Protein 4L0W (pdb70)

Organism: Plasmodium yoelii yoelii (NCBI:txid73239)

InterPro domains:
  IPR000866 Alkyl hydroperoxide reductase subunit C/ Thiol specific antioxidant [PF00578] (5-138)
  IPR013766 Thioredoxin domain [PS51352] (3-162)
  IPR019479 Peroxiredoxin, C-terminal [PF10417] (159-194)
  IPR024706 Peroxiredoxin, AhpC-type [PIRSF000239] (4-191)
  IPR036249 Thioredoxin-like superfamily [SSF52833] (4-193)
  IPR050217 Thiol-specific antioxidant peroxiredoxin [PTHR10681] (5-193)

Nearest PDB structures (foldseek):
  4l0w-assembly1_A  TM=1.006E+00  e=2.577E-38  Plasmodium yoelii yoelii
  2h01-assembly1_A  TM=1.001E+00  e=8.870E-36  Plasmodium yoelii
  2h66-assembly1_I  TM=9.340E-01  e=2.696E-30  Plasmodium vivax
  2h66-assembly1_H  TM=9.688E-01  e=3.123E-29  Plasmodium vivax
  2i81-assembly1_A  TM=9.176E-01  e=1.380E-29  Plasmodium vivax Sal-1

Solvent-accessible surface area: 9817 Å² total; per-residue (Å²): 168,146,139,42,121,4,33,94,19,153,7,74,0,0,61,17,116,42,73,78,23,102,6,18,10,66,71,29,69,56,125,80,12,2,0,0,0,2,8,29,71,9,88,59,214,98,92,26,49,9,2,30,27,0,31,172,20,18,102,33,0,128,138,68,57,5,45,3,0,0,0,0,10,22,28,34,128,42,0,29,45,6,6,143,28,55,107,108,138,44,2,5,14,76,6,123,9,9,0,0,6,4,118,74,52,59,9,0,113,52,14,135,5,30,109,107,118,44,31,2,88,84,1,3,0,2,1,17,62,112,6,43,21,73,25,69,18,59,120,129,108,1,70,4,215,6,13,90,68,0,22,139,72,0,62,35,17,46,105,113,86,150,148,46,148,135,96,95,102,148,157,161,231

Radius of gyration: 16.73 Å; Cα contacts (8 Å, |Δi|>4): 330; chains: 1; bounding box: 31×62×32 Å

Sequence (173 aa):
YFQGQAPSFKAEAVFGDNTFGEVSLSDFIGKKYVLLYFYPLDFTFVCPSEIIALDKALDSFKERNVELLGCSVDSKFTHLAWKKTPLSQGGIGNIKHTLISDISKSIARSYDVLFNESVALRAFVLIDKQGVVQHLLVNNLALGRSVDEILRLIDALQHHEKYGDVCPANWQK

Secondary structure (DSSP, 8-state):
--SSBPPP-EEEEE-TTS-EEEEEGGGGTTT-EEEEEE-S-SS-SS--HHHHHHHHTHHHHHHTTEEEEEEESS-HHHHHHHHTS-GGGT---S-SSEEEE-TTSHHHHHTT-EETTTEEPPEEEEE-TTSBEEEEEEGGGSSGGGHHHHHHHHHHHHHHHHH-----TT---

B-factor: mean 35.51, std 13.44, range [17.07, 114.59]

Foldseek 3Di:
DQPAAQDWDWFWKQALVSDIDIDILCVLAQQAKEWEKEDFDAQDPPAPLQLQLCLVCVVLCVVLRYAYEYEKQDHNVSLSVLCVQDVVRRGNHSRHGMYTHNVVCVNLVSVVQQDPVHMGFTWIWIAGSNRHTDDIAHDVCRGSVVPVVVSVVSVVVVVCVVPNDDDDPPDDD

CATH classification: 3.40.30.10

Structure (mmCIF, N/CA/C/O backbone):
data_4L0W
#
_entry.id   4L0W
#
_cell.length_a   105.076
_cell.length_b   105.076
_cell.length_c   41.833
_cell.angle_alpha   90.000
_cell.angle_beta   90.000
_cell.angle_gamma   90.000
#
_symmetry.space_group_name_H-M   'P 4 2 2'
#
loop_
_entity.id
_entity.type
_entity.pdbx_description
1 polymer 'Thioredoxin peroxidase 1'
2 non-polymer 'ACETATE ION'
3 non-polymer 'SULFATE ION'
4 water water
#
loop_
_atom_site.group_PDB
_atom_site.id
_atom_site.type_symbol
_atom_site.label_atom_id
_atom_site.label_alt_id
_atom_site.label_comp_id
_atom_site.label_asym_id
_atom_site.label_entity_id
_atom_site.label_seq_id
_atom_site.pdbx_PDB_ins_code
_atom_site.Cartn_x
_atom_site.Cartn_y
_atom_site.Cartn_z
_atom_site.occupancy
_atom_site.B_iso_or_equiv
_atom_site.auth_seq_id
_atom_site.auth_comp_id
_atom_site.auth_asym_id
_atom_site.auth_atom_id
_atom_site.pdbx_PDB_model_num
ATOM 1 N N . TYR A 1 17 ? 27.805 53.884 13.501 1.00 72.51 4 TYR A N 1
ATOM 2 C CA . TYR A 1 17 ? 26.924 53.225 14.474 1.00 71.23 4 TYR A CA 1
ATOM 3 C C . TYR A 1 17 ? 25.454 53.687 14.273 1.00 72.72 4 TYR A C 1
ATOM 4 O O . TYR A 1 17 ? 24.631 52.892 13.818 1.00 70.72 4 TYR A O 1
ATOM 13 N N . PHE A 1 18 ? 25.147 54.967 14.598 1.00 69.15 5 PHE A N 1
ATOM 14 C CA . PHE A 1 18 ? 23.839 55.618 14.372 1.00 67.85 5 PHE A CA 1
ATOM 15 C C . PHE A 1 18 ? 23.996 56.698 13.287 1.00 69.16 5 PHE A C 1
ATOM 16 O O . PHE A 1 18 ? 23.058 57.450 13.031 1.00 67.68 5 PHE A O 1
ATOM 24 N N . GLN A 1 19 ? 25.186 56.791 12.678 1.00 65.62 6 GLN A N 1
ATOM 25 C CA . GLN A 1 19 ? 25.497 57.769 11.650 1.00 66.08 6 GLN A CA 1
ATOM 26 C C . GLN A 1 19 ? 25.768 56.937 10.398 1.00 67.68 6 GLN A C 1
ATOM 27 O O . GLN A 1 19 ? 26.804 56.274 10.299 1.00 68.03 6 GLN A O 1
ATOM 33 N N . GLY A 1 20 ? 24.787 56.895 9.509 1.00 61.36 7 GLY A N 1
ATOM 34 C CA . GLY A 1 20 ? 24.873 56.081 8.309 1.00 59.29 7 GLY A CA 1
ATOM 35 C C . GLY A 1 20 ? 24.582 54.612 8.585 1.00 53.86 7 GLY A C 1
ATOM 36 O O . GLY A 1 20 ? 23.819 54.281 9.491 1.00 50.76 7 GLY A O 1
ATOM 37 N N . GLN A 1 21 ? 25.208 53.727 7.803 1.00 47.02 8 GLN A N 1
ATOM 38 C CA . GLN A 1 21 ? 24.941 52.294 7.833 1.00 44.89 8 GLN A CA 1
ATOM 39 C C . GLN A 1 21 ? 25.174 51.558 9.141 1.00 44.00 8 GLN A C 1
ATOM 40 O O . GLN A 1 21 ? 26.203 51.729 9.797 1.00 44.35 8 GLN A O 1
ATOM 46 N N . ALA A 1 22 ? 24.211 50.686 9.488 1.00 35.47 9 ALA A N 1
ATOM 47 C CA . ALA A 1 22 ? 24.334 49.788 10.634 1.00 32.66 9 ALA A CA 1
ATOM 48 C C . ALA A 1 22 ? 25.524 48.846 10.372 1.00 32.28 9 ALA A C 1
ATOM 49 O O . ALA A 1 22 ? 25.776 48.487 9.213 1.00 28.83 9 ALA A O 1
ATOM 51 N N . PRO A 1 23 ? 26.250 48.402 11.417 1.00 28.64 10 PRO A N 1
ATOM 52 C CA . PRO A 1 23 ? 27.382 47.484 11.177 1.00 28.17 10 PRO A CA 1
ATOM 53 C C . PRO A 1 23 ? 27.011 46.313 10.267 1.00 31.48 10 PRO A C 1
ATOM 54 O O . PRO A 1 23 ? 26.000 45.644 10.474 1.00 29.69 10 PRO A O 1
ATOM 58 N N . SER A 1 24 ? 27.795 46.115 9.222 1.00 30.60 11 SER A N 1
ATOM 59 C CA . SER A 1 24 ? 27.525 45.080 8.236 1.00 31.27 11 SER A CA 1
ATOM 60 C C . SER A 1 24 ? 27.933 43.690 8.785 1.00 36.74 11 SER A C 1
ATOM 61 O O . SER A 1 24 ? 28.692 43.598 9.746 1.00 38.11 11 SER A O 1
ATOM 64 N N . PHE A 1 25 ? 27.340 42.632 8.244 1.00 32.84 12 PHE A N 1
ATOM 65 C CA . PHE A 1 25 ? 27.683 41.258 8.614 1.00 32.09 12 PHE A CA 1
ATOM 66 C C . PHE A 1 25 ? 27.342 40.297 7.493 1.00 36.35 12 PHE A C 1
ATOM 67 O O . PHE A 1 25 ? 26.499 40.603 6.645 1.00 35.28 12 PHE A O 1
ATOM 75 N N . LYS A 1 26 ? 28.057 39.176 7.474 1.00 34.12 13 LYS A N 1
ATOM 76 C CA . LYS A 1 26 ? 27.876 38.037 6.578 1.00 34.93 13 LYS A CA 1
ATOM 77 C C . LYS A 1 26 ? 27.911 36.815 7.500 1.00 3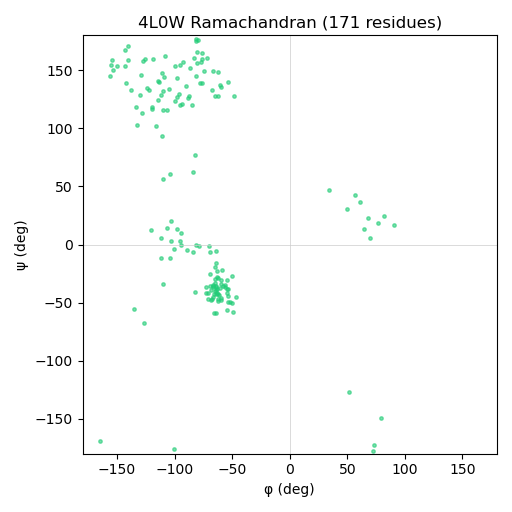9.62 13 LYS A C 1
ATOM 78 O O . LYS A 1 26 ? 28.970 36.472 8.007 1.00 40.40 13 LYS A O 1
ATOM 84 N N . ALA A 1 27 ? 26.750 36.233 7.799 1.00 36.44 14 ALA A N 1
ATOM 85 C CA . ALA A 1 27 ? 26.652 35.139 8.755 1.00 36.22 14 ALA A CA 1
ATOM 86 C C . ALA A 1 27 ? 25.972 33.888 8.228 1.00 36.39 14 ALA A C 1
ATOM 87 O O . ALA A 1 27 ? 25.132 33.932 7.334 1.00 33.88 14 ALA A O 1
ATOM 89 N N . GLU A 1 28 ? 26.258 32.797 8.914 1.00 32.87 15 GLU A N 1
ATOM 90 C CA . GLU A 1 28 ? 25.637 31.511 8.695 1.00 32.93 15 GLU A CA 1
ATOM 91 C C . GLU A 1 28 ? 24.219 31.589 9.288 1.00 34.36 15 GLU A C 1
ATOM 92 O O . GLU A 1 28 ? 23.978 32.361 10.227 1.00 33.18 15 GLU A O 1
ATOM 98 N N . ALA A 1 29 ? 23.279 30.852 8.715 1.00 29.97 16 ALA A N 1
ATOM 99 C CA . ALA A 1 29 ? 21.903 30.958 9.171 1.00 31.22 16 ALA A CA 1
ATOM 100 C C . ALA A 1 29 ? 21.053 29.719 8.953 1.00 35.23 16 ALA A C 1
ATOM 101 O O . ALA A 1 29 ? 21.258 28.998 7.984 1.00 35.75 16 ALA A O 1
ATOM 103 N N . VAL A 1 30 ? 20.069 29.513 9.847 1.00 30.46 17 VAL A N 1
ATOM 104 C CA . VAL A 1 30 ? 19.048 28.475 9.734 1.00 29.74 17 VAL A CA 1
ATOM 105 C C . VAL A 1 30 ? 17.750 29.199 9.355 1.00 32.79 17 VAL A C 1
ATOM 106 O O . VAL A 1 30 ? 17.228 29.995 10.148 1.00 29.36 17 VAL A O 1
ATOM 110 N N . PHE A 1 31 ? 17.231 28.904 8.150 1.00 31.10 18 PHE A N 1
ATOM 111 C CA . PHE A 1 31 ? 16.022 29.532 7.624 1.00 31.25 18 PHE A CA 1
ATOM 112 C C . PHE A 1 31 ? 14.792 28.865 8.193 1.00 36.69 18 PHE A C 1
ATOM 113 O O . PHE A 1 31 ? 14.924 27.865 8.901 1.00 36.37 18 PHE A O 1
ATOM 121 N N . GLY A 1 32 ? 13.609 29.405 7.866 1.00 34.55 19 GLY A N 1
ATOM 122 C CA . GLY A 1 32 ? 12.326 28.836 8.274 1.00 34.79 19 GLY A CA 1
ATOM 123 C C . GLY A 1 32 ? 12.187 27.393 7.829 1.00 42.82 19 GLY A C 1
ATOM 124 O O . GLY A 1 32 ? 11.658 26.560 8.560 1.00 44.10 19 GLY A O 1
ATOM 125 N N . ASP A 1 33 ? 12.725 27.097 6.634 1.00 42.52 20 ASP A N 1
ATOM 126 C CA . ASP A 1 33 ? 12.826 25.775 5.989 1.00 43.26 20 ASP A CA 1
ATOM 127 C C . ASP A 1 33 ? 13.613 24.721 6.793 1.00 43.28 20 ASP A C 1
ATOM 128 O O . ASP A 1 33 ? 13.535 23.556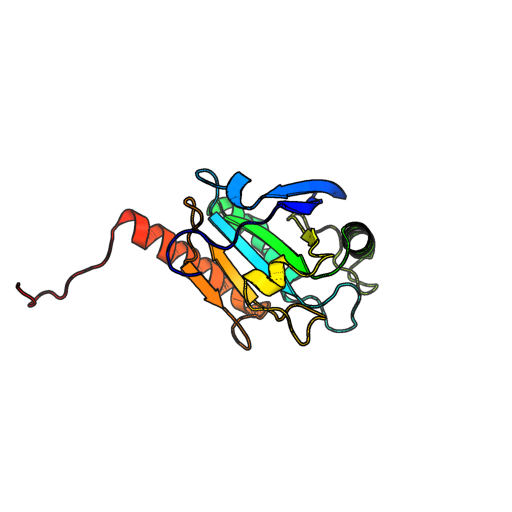 6.429 1.00 43.47 20 ASP A O 1
ATOM 133 N N . ASN A 1 34 ? 14.495 25.132 7.735 1.00 37.33 21 ASN A N 1
ATOM 134 C CA . ASN A 1 34 ? 15.444 24.272 8.467 1.00 36.30 21 ASN A CA 1
ATOM 135 C C . ASN A 1 34 ? 16.606 23.935 7.526 1.00 40.64 21 ASN A C 1
ATOM 136 O O . ASN A 1 34 ? 17.374 23.007 7.791 1.00 40.54 21 ASN A O 1
ATOM 141 N N . THR A 1 35 ? 16.773 24.732 6.4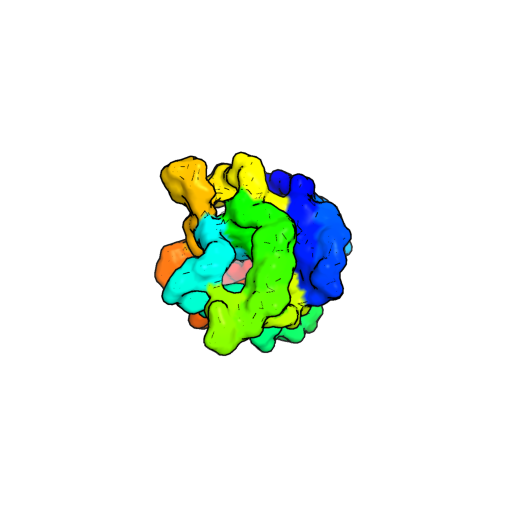48 1.00 37.50 22 THR A N 1
ATOM 142 C CA . THR A 1 35 ? 17.882 24.585 5.501 1.00 37.18 22 THR A CA 1
ATOM 143 C C . THR A 1 35 ? 18.889 25.638 5.923 1.00 37.20 22 THR A C 1
ATOM 144 O O . THR A 1 35 ? 18.519 26.645 6.532 1.00 33.13 22 THR A O 1
ATOM 148 N N . PHE A 1 36 ? 20.152 25.404 5.623 1.00 35.16 23 PHE A N 1
ATOM 149 C CA . PHE A 1 36 ? 21.198 26.351 5.980 1.00 33.17 23 PHE A CA 1
ATOM 150 C C . PHE A 1 36 ? 21.501 27.277 4.841 1.00 37.70 23 PHE A C 1
ATOM 151 O O . PHE A 1 36 ? 21.321 26.925 3.675 1.00 39.02 23 PHE A O 1
ATOM 159 N N . GLY A 1 37 ? 22.007 28.448 5.186 1.00 33.39 24 GLY A N 1
ATOM 160 C CA . GLY A 1 37 ? 22.490 29.411 4.208 1.00 32.48 24 GLY A CA 1
ATOM 161 C C . GLY A 1 37 ? 23.340 30.496 4.832 1.00 35.51 24 GLY A C 1
ATOM 162 O O . GLY A 1 37 ? 23.750 30.404 5.990 1.00 34.57 24 GLY A O 1
ATOM 163 N N . GLU A 1 38 ? 23.618 31.507 4.043 1.00 33.43 25 GLU A N 1
ATOM 164 C CA . GLU A 1 38 ? 24.362 32.679 4.423 1.00 34.35 25 GLU A CA 1
ATOM 165 C C . GLU A 1 38 ? 23.400 33.875 4.349 1.00 38.59 25 GLU A C 1
ATOM 166 O O . GLU A 1 38 ? 22.567 33.937 3.443 1.00 39.46 25 GLU A O 1
ATOM 172 N N . VAL A 1 39 ? 23.508 34.802 5.304 1.00 34.11 26 VAL A N 1
ATOM 173 C CA . VAL A 1 39 ? 22.728 36.031 5.320 1.00 33.69 26 VAL A CA 1
ATOM 174 C C . VAL A 1 39 ? 23.670 37.221 5.524 1.00 35.14 26 VAL A C 1
ATOM 175 O O . VAL A 1 39 ? 24.465 37.240 6.467 1.00 33.94 26 VAL A O 1
ATOM 179 N N . SER A 1 40 ? 23.540 38.226 4.646 1.00 30.83 27 SER A N 1
ATOM 180 C CA . SER A 1 40 ? 24.235 39.498 4.759 1.00 29.27 27 SER A CA 1
ATOM 181 C C . SER A 1 40 ? 23.176 40.554 5.012 1.00 31.43 27 SER A C 1
ATOM 182 O O . SER A 1 40 ? 22.119 40.521 4.395 1.00 29.75 27 SER A O 1
ATOM 185 N N . LEU A 1 41 ? 23.459 41.508 5.891 1.00 29.18 28 LEU A N 1
ATOM 186 C CA . LEU A 1 41 ? 22.511 42.570 6.202 1.00 29.49 28 LEU A CA 1
ATOM 187 C C . LEU A 1 41 ? 22.136 43.414 4.955 1.00 32.66 28 LEU A C 1
ATOM 188 O O . LEU A 1 41 ? 20.978 43.816 4.802 1.00 32.33 28 LEU A O 1
ATOM 193 N N . SER A 1 42 ? 23.111 43.589 4.048 1.00 27.81 29 SER A N 1
ATOM 194 C CA . SER A 1 42 ? 23.009 44.264 2.755 1.00 27.76 29 SER A CA 1
ATOM 195 C C . SER A 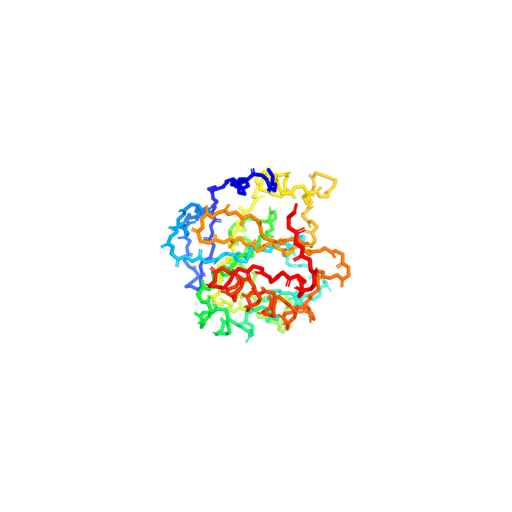1 42 ? 22.065 43.556 1.761 1.00 33.28 29 SER A C 1
ATOM 196 O O . SER A 1 42 ? 21.638 44.187 0.788 1.00 33.78 29 SER A O 1
ATOM 199 N N . ASP A 1 43 ? 21.749 42.265 1.974 1.00 32.13 30 ASP A N 1
ATOM 200 C CA . ASP A 1 43 ? 20.803 41.528 1.121 1.00 33.26 30 ASP A CA 1
ATOM 201 C C . ASP A 1 43 ? 19.428 42.192 1.136 1.00 34.14 30 ASP A C 1
ATOM 202 O O . ASP A 1 43 ? 18.702 42.115 0.154 1.00 32.96 30 ASP A O 1
ATOM 207 N N . PHE A 1 44 ? 19.082 42.832 2.264 1.00 30.29 31 PHE A N 1
ATOM 208 C CA . PHE A 1 44 ? 17.796 43.484 2.487 1.00 29.00 31 PHE A CA 1
ATOM 209 C C . PHE A 1 44 ? 17.730 44.939 2.060 1.00 31.67 31 PHE A C 1
ATOM 210 O O . PHE A 1 44 ? 16.648 45.511 2.065 1.00 30.61 31 PHE A O 1
ATOM 218 N N . ILE A 1 45 ? 18.839 45.528 1.620 1.00 29.72 32 ILE A N 1
ATOM 219 C CA . ILE A 1 45 ? 18.803 46.919 1.177 1.00 30.32 32 ILE A CA 1
ATOM 220 C C . ILE A 1 45 ? 17.866 47.093 -0.043 1.00 34.78 32 ILE A C 1
ATOM 221 O O . ILE A 1 45 ? 17.962 46.364 -1.027 1.00 35.46 32 ILE A O 1
ATOM 226 N N . GLY A 1 46 ? 16.951 48.043 0.073 1.00 33.30 33 GLY A N 1
ATOM 227 C CA . GLY A 1 46 ? 15.962 48.357 -0.951 1.00 34.01 33 GLY A CA 1
ATOM 228 C C . GLY A 1 46 ? 14.925 47.282 -1.162 1.00 37.09 33 GLY A C 1
ATOM 229 O O . GLY A 1 46 ? 14.280 47.235 -2.214 1.00 36.25 33 GLY A O 1
ATOM 230 N N . LYS A 1 47 ? 14.744 46.445 -0.135 1.00 32.42 34 LYS A N 1
ATOM 231 C CA . LYS A 1 47 ? 13.835 45.307 -0.174 1.00 32.05 34 LYS A CA 1
ATOM 232 C C . LYS A 1 47 ? 13.020 45.226 1.068 1.00 31.95 34 LYS A C 1
ATOM 233 O O . LYS A 1 47 ? 11.797 45.188 0.977 1.00 31.11 34 LYS A O 1
ATOM 239 N N . LYS A 1 48 ? 13.687 45.180 2.230 1.00 26.83 35 LYS A N 1
ATOM 240 C CA . LYS A 1 48 ? 13.019 45.028 3.508 1.00 24.88 35 LYS A CA 1
ATOM 241 C C . LYS A 1 48 ? 13.631 45.870 4.592 1.00 27.76 35 LYS A C 1
ATOM 242 O O . LYS A 1 48 ? 14.811 46.227 4.553 1.00 25.81 35 LYS A O 1
ATOM 248 N N . TYR A 1 49 ? 12.814 46.113 5.623 1.00 24.15 36 TYR A N 1
ATOM 249 C CA . TYR A 1 49 ? 13.240 46.740 6.862 1.00 22.25 36 TYR A CA 1
ATOM 250 C C . TYR A 1 49 ? 13.723 45.528 7.656 1.00 25.16 36 TYR A C 1
ATOM 251 O O . TYR A 1 49 ? 13.218 44.426 7.448 1.00 22.15 36 TYR A O 1
ATOM 260 N N . VAL A 1 50 ? 14.666 45.700 8.560 1.00 23.31 37 VAL A N 1
ATOM 261 C CA . VAL A 1 50 ? 15.156 44.551 9.299 1.00 22.77 37 VAL A CA 1
ATOM 262 C C . VAL A 1 50 ? 14.972 44.791 10.774 1.00 25.04 37 VAL A C 1
ATOM 263 O O . VAL A 1 50 ? 15.265 45.877 11.258 1.00 21.59 37 VAL A O 1
ATOM 267 N N . LEU A 1 51 ? 14.431 43.786 11.472 1.00 24.66 38 LEU A N 1
ATOM 268 C CA . LEU A 1 51 ? 14.326 43.777 12.920 1.00 24.69 38 LEU A CA 1
ATOM 269 C C . LEU A 1 51 ? 15.303 42.699 13.354 1.00 27.63 38 LEU A C 1
ATOM 270 O O . LEU A 1 51 ? 14.993 41.499 13.329 1.00 27.57 38 LEU A O 1
ATOM 275 N N . LEU A 1 52 ? 16.522 43.141 13.642 1.00 23.11 39 LEU A N 1
ATOM 276 C CA . LEU A 1 52 ? 17.587 42.302 14.123 1.00 22.54 39 LEU A CA 1
ATOM 277 C C . LEU A 1 52 ? 17.466 42.259 15.651 1.00 26.78 39 LEU A C 1
ATOM 278 O O . LEU A 1 52 ? 17.449 43.311 16.312 1.00 25.01 39 LEU A O 1
ATOM 283 N N . TYR A 1 53 ? 17.398 41.056 16.217 1.00 24.56 40 TYR A N 1
ATOM 284 C CA . TYR A 1 53 ? 17.345 40.917 17.663 1.00 24.17 40 TYR A CA 1
ATOM 285 C C . TYR A 1 53 ? 18.375 39.946 18.148 1.00 28.71 40 TYR A C 1
ATOM 286 O O . TYR A 1 53 ? 18.697 38.962 17.456 1.00 28.12 40 TYR A O 1
ATOM 295 N N . PHE A 1 54 ? 18.905 40.237 19.350 1.00 26.14 41 PHE A N 1
ATOM 296 C CA . PHE A 1 54 ? 19.890 39.417 20.014 1.00 26.08 41 PHE A CA 1
ATOM 297 C C . PHE A 1 54 ? 19.308 38.757 21.238 1.00 31.12 41 PHE A C 1
ATOM 298 O O . PHE A 1 54 ? 18.456 39.329 21.904 1.00 30.90 41 PHE A O 1
ATOM 306 N N . TYR A 1 55 ? 19.792 37.552 21.540 1.00 28.08 42 TYR A N 1
ATOM 307 C CA . TYR A 1 55 ? 19.489 36.827 22.776 1.00 26.53 42 TYR A CA 1
ATOM 308 C C . TYR A 1 55 ? 20.788 36.080 23.200 1.00 29.69 42 TYR A C 1
ATOM 309 O O . TYR A 1 55 ? 21.659 35.854 22.358 1.00 29.24 42 TYR A O 1
ATOM 318 N N . PRO A 1 56 ? 20.988 35.791 24.495 1.00 26.05 43 PRO A N 1
ATOM 319 C CA . PRO A 1 56 ? 22.253 35.154 24.911 1.00 26.41 43 PRO A CA 1
ATOM 320 C C . PRO A 1 56 ? 22.564 33.754 24.387 1.00 29.95 43 PRO A C 1
ATOM 321 O O . PRO A 1 56 ? 23.635 33.558 23.824 1.00 30.42 43 PRO A O 1
ATOM 325 N N . LEU A 1 57 ? 21.706 32.770 24.658 1.00 25.68 44 LEU A N 1
ATOM 326 C CA . LEU A 1 57 ? 22.015 31.392 24.313 1.00 23.83 44 LEU A CA 1
ATOM 327 C C . LEU A 1 57 ? 20.817 30.533 24.001 1.00 27.11 44 LEU A C 1
ATOM 328 O O . LEU A 1 57 ? 19.735 30.738 24.530 1.00 27.00 44 LEU A O 1
ATOM 333 N N . ASP A 1 58 ? 21.054 29.500 23.191 1.00 25.96 45 ASP A N 1
ATOM 334 C CA . ASP A 1 58 ? 20.088 28.454 22.887 1.00 25.91 45 ASP A CA 1
ATOM 335 C C . ASP A 1 58 ? 20.169 27.454 24.008 1.00 30.22 45 ASP A C 1
ATOM 336 O O . ASP A 1 58 ? 21.193 27.370 24.700 1.00 31.87 45 ASP A O 1
ATOM 341 N N . PHE A 1 59 ? 19.120 26.650 24.148 1.00 26.05 46 PHE A N 1
ATOM 342 C CA . PHE A 1 59 ? 19.038 25.528 25.091 1.00 26.31 46 PHE A CA 1
ATOM 343 C C . PHE A 1 59 ? 19.082 25.844 26.596 1.00 28.94 46 PHE A C 1
ATOM 344 O O . PHE A 1 59 ? 19.217 24.918 27.368 1.00 27.85 46 PHE A O 1
ATOM 352 N N . THR A 1 60 ? 18.922 27.107 27.028 1.00 27.30 47 THR A N 1
ATOM 353 C CA . THR A 1 60 ? 18.956 27.423 28.466 1.00 27.53 47 THR A CA 1
ATOM 354 C C . THR A 1 60 ? 17.632 27.098 29.123 1.00 33.56 47 THR A C 1
ATOM 355 O O . THR A 1 60 ? 16.694 26.712 28.440 1.00 32.87 47 THR A O 1
ATOM 359 N N . PHE A 1 61 ? 17.557 27.265 30.459 1.00 33.88 48 PHE A N 1
ATOM 360 C CA . PHE A 1 61 ? 16.334 27.028 31.238 1.00 34.85 48 PHE A CA 1
ATOM 361 C C . PHE A 1 61 ? 15.503 28.314 31.470 1.00 38.02 48 PHE A C 1
ATOM 362 O O . PHE A 1 61 ? 14.538 28.281 32.226 1.00 38.45 48 PHE A O 1
ATOM 370 N N . VAL A 1 62 ? 15.857 29.421 30.793 1.00 33.47 49 VAL A N 1
ATOM 371 C CA . VAL A 1 62 ? 15.104 30.675 30.780 1.00 32.93 49 VAL A CA 1
ATOM 372 C C . VAL A 1 62 ? 14.241 30.580 29.530 1.00 36.83 49 VAL A C 1
ATOM 373 O O . VAL A 1 62 ? 14.793 30.418 28.447 1.00 35.82 49 VAL A O 1
ATOM 377 N N . CYS A 1 63 ? 12.930 30.626 29.647 1.00 36.27 50 CYS A N 1
ATOM 378 C CA . CYS A 1 63 ? 12.068 30.495 28.474 1.00 37.92 50 CYS A CA 1
ATOM 379 C C . CYS A 1 63 ? 12.390 31.507 27.315 1.00 39.13 50 CYS A C 1
ATOM 380 O O . CYS A 1 63 ? 12.676 32.663 27.582 1.00 38.25 50 CYS A O 1
ATOM 383 N N . PRO A 1 64 ? 12.338 31.086 26.053 1.00 32.07 51 PRO A N 1
ATOM 384 C CA . PRO A 1 64 ? 12.703 32.014 24.965 1.00 30.32 51 PRO A CA 1
ATOM 385 C C . PRO A 1 64 ? 11.522 32.897 24.557 1.00 33.93 51 PRO A C 1
ATOM 386 O O . PRO A 1 64 ? 11.079 32.888 23.409 1.00 32.38 51 PRO A O 1
ATOM 390 N N . SER A 1 65 ? 11.053 33.702 25.513 1.00 31.46 52 SER A N 1
ATOM 391 C CA . SER A 1 65 ? 9.908 34.594 25.353 1.00 32.15 52 SER A CA 1
ATOM 392 C C . SER A 1 65 ? 10.005 35.548 24.161 1.00 32.74 52 SER A C 1
ATOM 393 O O . SER A 1 65 ? 8.962 35.849 23.596 1.00 31.85 52 SER A O 1
ATOM 396 N N . GLU A 1 66 ? 11.215 35.985 23.750 1.00 28.26 53 GLU A N 1
ATOM 397 C CA . GLU A 1 66 ? 11.333 36.922 22.633 1.00 28.17 53 GLU A CA 1
ATOM 398 C C . GLU A 1 66 ? 11.270 36.237 21.268 1.00 31.41 53 GLU A C 1
ATOM 399 O O . GLU A 1 66 ? 10.587 36.752 20.376 1.00 29.02 53 GLU A O 1
ATOM 405 N N . ILE A 1 67 ? 11.924 35.071 21.103 1.00 27.44 54 ILE A N 1
ATOM 406 C CA . ILE A 1 67 ? 11.871 34.356 19.826 1.00 26.15 54 ILE A CA 1
ATOM 407 C C . ILE A 1 67 ? 10.406 33.965 19.547 1.00 28.99 54 ILE A C 1
ATOM 408 O O . ILE A 1 67 ? 9.906 34.153 18.431 1.00 27.23 54 ILE A O 1
ATOM 413 N N . ILE A 1 68 ? 9.741 33.408 20.566 1.00 26.62 55 ILE A N 1
ATOM 414 C CA . ILE A 1 68 ? 8.378 32.895 20.436 1.00 28.46 55 ILE A CA 1
ATOM 415 C C . ILE A 1 68 ? 7.347 33.998 20.212 1.00 30.08 55 ILE A C 1
ATOM 416 O O . ILE A 1 68 ? 6.567 33.919 19.266 1.00 29.65 55 ILE A O 1
ATOM 421 N N . ALA A 1 69 ? 7.401 35.056 20.999 1.00 27.26 56 ALA A N 1
ATOM 422 C CA . ALA A 1 69 ? 6.497 36.192 20.802 1.00 25.89 56 ALA A CA 1
ATOM 423 C C . ALA A 1 69 ? 6.682 36.794 19.408 1.00 29.76 56 ALA A C 1
ATOM 424 O O . ALA A 1 69 ? 5.694 37.048 18.726 1.00 29.30 56 ALA A O 1
ATOM 426 N N . LEU A 1 70 ? 7.939 37.005 18.971 1.00 27.19 57 LEU A N 1
ATOM 427 C CA . LEU A 1 70 ? 8.183 37.559 17.636 1.00 27.34 57 LEU A CA 1
ATOM 428 C C . LEU A 1 70 ? 7.652 36.632 16.542 1.00 31.37 57 LEU A C 1
ATOM 429 O O . LEU A 1 70 ? 6.924 37.100 15.676 1.00 32.20 57 LEU A O 1
ATOM 434 N N . ASP A 1 71 ? 7.965 35.335 16.604 1.00 28.58 58 ASP A N 1
ATOM 435 C CA . ASP A 1 71 ? 7.453 34.358 15.620 1.00 29.44 58 ASP A CA 1
ATOM 436 C C . ASP A 1 71 ? 5.925 34.276 15.626 1.00 34.27 58 ASP A C 1
ATOM 437 O O . ASP A 1 71 ? 5.321 34.098 14.556 1.00 33.15 58 ASP A O 1
ATOM 442 N N . LYS A 1 72 ? 5.298 34.378 16.821 1.00 31.42 59 LYS A N 1
ATOM 443 C CA . LYS A 1 72 ? 3.822 34.381 16.907 1.00 32.09 59 LYS A CA 1
ATOM 444 C C . LYS A 1 72 ? 3.228 35.600 16.178 1.00 34.12 59 LYS A C 1
ATOM 445 O O . LYS A 1 72 ? 2.116 35.519 15.686 1.00 35.84 59 LYS A O 1
ATOM 451 N N . ALA A 1 73 ? 3.977 36.702 16.094 1.00 28.38 60 ALA A N 1
ATOM 452 C CA . ALA A 1 73 ? 3.559 37.914 15.404 1.00 26.53 60 ALA A CA 1
ATOM 453 C C . ALA A 1 73 ? 4.236 38.074 14.024 1.00 31.28 60 ALA A C 1
ATOM 454 O O . ALA A 1 73 ? 4.227 39.174 13.484 1.00 30.25 60 ALA A O 1
ATOM 456 N N . LEU A 1 74 ? 4.764 36.976 13.431 1.00 29.83 61 LEU A N 1
ATOM 457 C CA . LEU A 1 74 ? 5.478 36.996 12.146 1.00 29.82 61 LEU A CA 1
ATOM 458 C C . LEU A 1 74 ? 4.660 37.656 11.040 1.00 33.22 61 LEU A C 1
ATOM 459 O O . LEU A 1 74 ? 5.182 38.532 10.346 1.00 31.04 61 LEU A O 1
ATOM 464 N N . ASP A 1 75 ? 3.387 37.245 10.881 1.00 30.94 62 ASP A N 1
ATOM 465 C CA . ASP A 1 75 ? 2.517 37.839 9.862 1.00 31.54 62 ASP A CA 1
ATOM 466 C C . ASP A 1 75 ? 2.382 39.367 9.998 1.00 32.20 62 ASP A C 1
ATOM 467 O O . ASP A 1 75 ? 2.304 40.024 8.979 1.00 31.86 62 ASP A O 1
ATOM 472 N N . SER A 1 76 ? 2.383 39.926 11.230 1.00 27.91 63 SER A N 1
ATOM 473 C CA . SER A 1 76 ? 2.352 41.393 11.462 1.00 25.55 63 SER A CA 1
ATOM 474 C C . SER A 1 76 ? 3.641 42.069 10.901 1.00 27.87 63 SER A C 1
ATOM 475 O O . SER A 1 76 ? 3.567 43.189 10.391 1.00 25.63 63 SER A O 1
ATOM 478 N N . PHE A 1 77 ? 4.811 41.389 10.993 1.00 25.69 64 PHE A N 1
ATOM 479 C CA . PHE A 1 77 ? 6.080 41.900 10.429 1.00 24.87 64 PHE A CA 1
ATOM 480 C C . PHE A 1 77 ? 6.089 41.803 8.887 1.00 27.63 64 PHE A C 1
ATOM 481 O O . PHE A 1 77 ? 6.539 42.727 8.206 1.00 26.66 64 PHE A O 1
ATOM 489 N N . LYS A 1 78 ? 5.585 40.696 8.345 1.00 25.11 65 LYS A N 1
ATOM 490 C CA . LYS A 1 78 ? 5.492 40.488 6.895 1.00 26.27 65 LYS A CA 1
ATOM 491 C C . LYS A 1 78 ? 4.576 41.501 6.216 1.00 30.50 65 LYS A C 1
ATOM 492 O O . LYS A 1 78 ? 4.917 42.007 5.141 1.00 30.38 65 LYS A O 1
ATOM 498 N N . GLU A 1 79 ? 3.426 41.813 6.840 1.00 26.80 66 GLU A N 1
ATOM 499 C CA . GLU A 1 79 ? 2.489 42.807 6.300 1.00 26.50 66 GLU A CA 1
ATOM 500 C C . GLU A 1 79 ? 3.134 44.192 6.234 1.00 30.97 66 GLU A C 1
ATOM 501 O O . GLU A 1 79 ? 2.754 44.992 5.381 1.00 31.21 66 GLU A O 1
ATOM 507 N N . ARG A 1 80 ? 4.102 44.472 7.144 1.00 27.25 67 ARG A N 1
ATOM 508 C CA . ARG A 1 80 ? 4.836 45.736 7.223 1.00 25.54 67 ARG A CA 1
ATOM 509 C C . ARG A 1 80 ? 6.198 45.666 6.526 1.00 27.00 67 ARG A C 1
ATOM 510 O O . ARG A 1 80 ? 6.998 46.600 6.635 1.00 25.41 67 ARG A O 1
ATOM 518 N N . ASN A 1 81 ? 6.423 44.609 5.723 1.00 23.98 68 ASN A N 1
ATOM 519 C CA . ASN A 1 81 ? 7.640 44.408 4.946 1.00 23.91 68 ASN A CA 1
ATOM 520 C C . ASN A 1 81 ? 8.925 44.405 5.822 1.00 26.06 68 ASN A C 1
ATOM 521 O O . ASN A 1 81 ? 9.946 44.990 5.452 1.00 23.73 68 ASN A O 1
ATOM 526 N N . VAL A 1 82 ? 8.854 43.726 6.985 1.00 23.72 69 VAL A N 1
ATOM 527 C CA . VAL A 1 82 ? 9.966 43.613 7.941 1.00 23.04 69 VAL A CA 1
ATOM 528 C C . VAL A 1 82 ? 10.491 42.173 7.990 1.00 28.15 69 VAL A C 1
ATOM 529 O O . VAL A 1 82 ? 9.717 41.240 8.214 1.00 28.10 69 VAL A O 1
ATOM 533 N N . GLU A 1 83 ? 11.814 42.016 7.834 1.00 24.64 70 GLU A N 1
ATOM 534 C CA . GLU A 1 83 ? 12.495 40.737 7.918 1.00 24.40 70 GLU A CA 1
ATOM 535 C C . GLU A 1 83 ? 12.975 40.573 9.342 1.00 28.04 70 GLU A C 1
ATOM 536 O O . GLU A 1 83 ? 13.777 41.372 9.808 1.00 26.79 70 GLU A O 1
ATOM 542 N N . LEU A 1 84 ? 12.528 39.515 10.013 1.00 28.18 71 LEU A N 1
ATOM 543 C CA . LEU A 1 84 ? 12.939 39.231 11.387 1.00 28.84 71 LEU A CA 1
ATOM 544 C C . LEU A 1 84 ? 14.204 38.417 11.357 1.00 30.98 71 LEU A C 1
ATOM 545 O O . LEU A 1 84 ? 14.236 37.405 10.666 1.00 30.67 71 LEU A O 1
ATOM 550 N N . LEU A 1 85 ? 15.248 38.858 12.087 1.00 27.99 72 LEU A N 1
ATOM 551 C CA . LEU A 1 85 ? 16.513 38.117 12.210 1.00 25.86 72 LEU A CA 1
ATOM 552 C C . LEU A 1 85 ? 16.870 37.970 13.655 1.00 26.79 72 LEU A C 1
ATOM 553 O O . LEU A 1 85 ? 17.139 38.969 14.295 1.00 24.52 72 LEU A O 1
ATOM 558 N N . GLY A 1 86 ? 16.838 36.736 14.162 1.00 24.74 73 GLY A N 1
ATOM 559 C CA . GLY A 1 86 ? 17.284 36.380 15.513 1.00 24.80 73 GLY A CA 1
ATOM 560 C C . GLY A 1 86 ? 18.764 36.011 15.544 1.00 29.39 73 GLY A C 1
ATOM 561 O O . GLY A 1 86 ? 19.259 35.325 14.652 1.00 28.53 73 GLY A O 1
ATOM 562 N N . CYS A 1 87 ? 19.497 36.499 16.537 1.00 25.84 74 CYS A N 1
ATOM 563 C CA . CYS A 1 87 ? 20.939 36.274 16.602 1.00 24.82 74 CYS A CA 1
ATOM 564 C C . CYS A 1 87 ? 21.431 35.938 18.010 1.00 29.43 74 CYS A C 1
ATOM 565 O O . CYS A 1 87 ? 21.099 36.623 18.9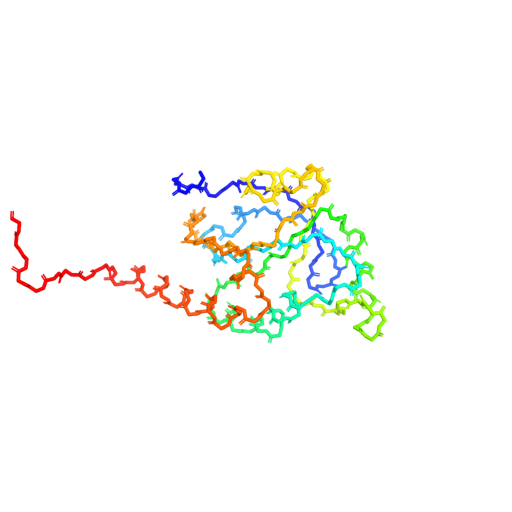72 1.00 27.25 74 CYS A O 1
ATOM 568 N N . SER A 1 88 ? 22.263 34.885 18.098 1.00 27.04 75 SER A N 1
ATOM 569 C CA . SER A 1 88 ? 23.016 34.522 19.290 1.00 26.15 75 SER A CA 1
ATOM 570 C C . SER A 1 88 ? 24.378 34.007 18.847 1.00 30.23 75 SER A C 1
ATOM 571 O O . SER A 1 88 ? 24.583 33.626 17.685 1.00 29.36 75 SER A O 1
ATOM 574 N N . VAL A 1 89 ? 25.268 33.892 19.823 1.00 27.20 76 VAL A N 1
ATOM 575 C CA . VAL A 1 89 ? 26.629 33.389 19.628 1.00 26.48 76 VAL A CA 1
ATOM 576 C C . VAL A 1 89 ? 26.710 31.878 19.321 1.00 30.17 76 VAL A C 1
ATOM 577 O O . VAL A 1 89 ? 27.808 31.359 19.134 1.00 30.13 76 VAL A O 1
ATOM 581 N N . ASP A 1 90 ? 25.572 31.170 19.279 1.00 27.27 77 ASP A N 1
ATOM 582 C CA . ASP A 1 90 ? 25.551 29.728 18.975 1.00 26.60 77 ASP A CA 1
ATOM 583 C C . ASP A 1 90 ? 25.750 29.482 17.481 1.00 30.61 77 ASP A C 1
ATOM 584 O O . ASP A 1 90 ? 25.517 30.364 16.639 1.00 29.81 77 ASP A O 1
ATOM 589 N N . SER A 1 91 ? 26.161 28.266 17.156 1.00 27.54 78 SER A N 1
ATOM 590 C CA . SER A 1 91 ? 26.383 27.839 15.772 1.00 25.73 78 SER A CA 1
ATOM 591 C C . SER A 1 91 ? 25.042 27.573 15.104 1.00 25.47 78 SER A C 1
ATOM 592 O O . SER A 1 91 ? 24.016 27.453 15.782 1.00 23.92 78 SER A O 1
ATOM 595 N N . LYS A 1 92 ? 25.049 27.478 13.774 1.00 22.54 79 LYS A N 1
ATOM 596 C CA . LYS A 1 92 ? 23.845 27.159 12.993 1.00 22.77 79 LYS A CA 1
ATOM 597 C C . LYS A 1 92 ? 23.363 25.738 13.305 1.00 28.73 79 LYS A C 1
ATOM 598 O O . LYS A 1 92 ? 22.170 25.447 13.218 1.00 30.81 79 LYS A O 1
ATOM 604 N N . PHE A 1 93 ? 24.297 24.862 13.655 1.00 24.21 80 PHE A N 1
ATOM 605 C CA . PHE A 1 93 ? 23.998 23.484 14.004 1.00 24.18 80 PHE A CA 1
ATOM 606 C C . PHE A 1 93 ? 23.226 23.406 15.320 1.00 26.54 80 PHE A C 1
ATOM 607 O O . PHE A 1 93 ? 22.290 22.609 15.432 1.00 25.42 80 PHE A O 1
ATOM 615 N N . THR A 1 94 ? 23.593 24.259 16.296 1.00 24.10 81 THR A N 1
ATOM 616 C CA . THR A 1 94 ? 22.899 24.327 17.588 1.00 25.24 81 THR A CA 1
ATOM 617 C C . THR A 1 94 ? 21.484 24.887 17.371 1.00 30.00 81 THR A C 1
ATOM 618 O O . THR A 1 94 ? 20.530 24.305 17.893 1.00 29.37 81 THR A O 1
ATOM 622 N N . HIS A 1 95 ? 21.367 25.999 16.582 1.00 25.48 82 HIS A N 1
ATOM 623 C CA . HIS A 1 95 ? 20.086 26.613 16.185 1.00 24.94 82 HIS A CA 1
ATOM 624 C C . HIS A 1 95 ? 19.145 25.550 15.620 1.00 28.50 82 HIS A C 1
ATOM 625 O O . HIS A 1 95 ? 17.984 25.482 16.017 1.00 27.07 82 HIS A O 1
ATOM 632 N N . LEU A 1 96 ? 19.643 24.744 14.670 1.00 26.97 83 LEU A N 1
ATOM 633 C CA . LEU A 1 96 ? 18.838 23.686 14.047 1.00 27.12 83 LEU A CA 1
ATOM 634 C C . LEU A 1 96 ? 18.363 22.645 15.061 1.00 30.08 83 LEU A C 1
ATOM 635 O O . LEU A 1 96 ? 17.193 22.280 15.047 1.00 30.33 83 LEU A O 1
ATOM 640 N N . ALA A 1 97 ? 19.241 22.211 15.962 1.00 28.51 84 ALA A N 1
ATOM 641 C CA . ALA A 1 97 ? 18.875 21.229 16.990 1.00 28.93 84 ALA A CA 1
ATOM 642 C C . ALA A 1 97 ? 17.830 21.799 17.966 1.00 32.50 84 ALA A C 1
ATOM 643 O O . ALA A 1 97 ? 16.974 21.052 18.443 1.00 33.25 84 ALA A O 1
ATOM 645 N N . TRP A 1 98 ? 17.885 23.111 18.252 1.00 28.03 85 TRP A N 1
ATOM 646 C CA . TRP A 1 98 ? 16.939 23.758 19.165 1.00 29.15 85 TRP A CA 1
ATOM 647 C C . TRP A 1 98 ? 15.565 23.867 18.488 1.00 32.84 85 TRP A C 1
ATOM 648 O O . TRP A 1 98 ? 14.557 23.665 19.149 1.00 33.12 85 TRP A O 1
ATOM 659 N N . LYS A 1 99 ? 15.530 24.113 17.161 1.00 29.43 86 LYS A N 1
ATOM 660 C CA . LYS A 1 99 ? 14.292 24.084 16.378 1.00 29.88 86 LYS A CA 1
ATOM 661 C C . LYS A 1 99 ? 13.706 22.642 16.310 1.00 34.06 86 LYS A C 1
ATOM 662 O O . LYS A 1 99 ? 12.493 22.494 16.274 1.00 34.45 86 LYS A O 1
ATOM 668 N N . LYS A 1 100 ? 14.558 21.602 16.242 1.00 31.02 87 LYS A N 1
ATOM 669 C CA . LYS A 1 100 ? 14.101 20.197 16.224 1.00 31.63 87 LYS A CA 1
ATOM 670 C C . LYS A 1 100 ? 13.712 19.678 17.618 1.00 38.06 87 LYS A C 1
ATOM 671 O O . LYS A 1 100 ? 13.284 18.530 17.741 1.00 39.39 87 LYS A O 1
ATOM 677 N N . THR A 1 101 ? 13.851 20.521 18.665 1.00 35.09 88 THR A N 1
ATOM 678 C CA . THR A 1 101 ? 13.438 20.223 20.034 1.00 34.45 88 THR A CA 1
ATOM 679 C C . THR A 1 101 ? 12.098 20.931 20.200 1.00 35.50 88 THR A C 1
ATOM 680 O O . THR A 1 101 ? 12.037 22.137 19.999 1.00 34.26 88 THR A O 1
ATOM 684 N N . PRO A 1 102 ? 11.021 20.226 20.558 1.00 33.37 89 PRO A N 1
ATOM 685 C CA . PRO A 1 102 ? 9.734 20.902 20.748 1.00 32.82 89 PRO A CA 1
ATOM 686 C C . PRO A 1 102 ? 9.720 21.754 22.015 1.00 38.67 89 PRO A C 1
ATOM 687 O O . PRO A 1 102 ? 10.525 21.514 22.933 1.00 39.00 89 PRO A O 1
ATOM 691 N N . LEU A 1 103 ? 8.779 22.720 22.074 1.00 35.46 90 LEU A N 1
ATOM 692 C CA . LEU A 1 103 ? 8.574 23.640 23.210 1.00 36.58 90 LEU A CA 1
ATOM 693 C C . LEU A 1 103 ? 8.387 22.889 24.552 1.00 42.52 90 LEU A C 1
ATOM 694 O O . LEU A 1 103 ? 8.899 23.313 25.590 1.00 40.48 90 LEU A O 1
ATOM 699 N N . SER A 1 104 ? 7.675 21.761 24.513 1.00 42.17 91 SER A N 1
ATOM 700 C CA . SER A 1 104 ? 7.437 20.929 25.679 1.00 43.53 91 SER A CA 1
ATOM 701 C C . SER A 1 104 ? 8.729 20.330 26.270 1.00 46.85 91 SER A C 1
ATOM 702 O O . SER A 1 104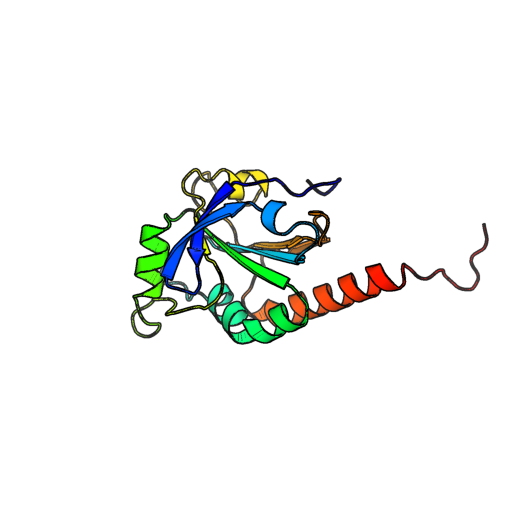 ? 8.732 19.979 27.448 1.00 46.79 91 SER A O 1
ATOM 705 N N . GLN A 1 105 ? 9.818 20.217 25.468 1.00 42.08 92 GLN A N 1
ATOM 706 C CA . GLN A 1 105 ? 11.110 19.682 25.925 1.00 41.33 92 GLN A CA 1
ATOM 707 C C . GLN A 1 105 ? 12.203 20.790 26.094 1.00 42.67 92 GLN A C 1
ATOM 708 O O . GLN A 1 105 ? 13.380 20.464 26.258 1.00 42.86 92 GLN A O 1
ATOM 714 N N . GLY A 1 106 ? 11.800 22.060 26.094 1.00 36.50 93 GLY A N 1
ATOM 715 C CA . GLY A 1 106 ? 12.701 23.196 26.259 1.00 34.60 93 GLY A CA 1
ATOM 716 C C . GLY A 1 106 ? 13.270 23.772 24.978 1.00 37.00 93 GLY A C 1
ATOM 717 O O . GLY A 1 106 ? 14.231 24.545 25.030 1.00 34.96 93 GLY A O 1
ATOM 718 N N . GLY A 1 107 ? 12.652 23.447 23.841 1.00 34.50 94 GLY A N 1
ATOM 719 C CA . GLY A 1 107 ? 13.101 23.932 22.541 1.00 33.45 94 GLY A CA 1
ATOM 720 C C . GLY A 1 107 ? 12.286 25.099 22.041 1.00 36.78 94 GLY A C 1
ATOM 721 O O . GLY A 1 107 ? 11.425 25.584 22.771 1.00 36.42 94 GLY A O 1
ATOM 722 N N . ILE A 1 108 ? 12.552 25.573 20.804 1.00 33.29 95 ILE A N 1
ATOM 723 C CA . ILE A 1 108 ? 11.774 26.684 20.195 1.00 31.68 95 ILE A CA 1
ATOM 724 C C . ILE A 1 108 ? 10.786 26.195 19.151 1.00 35.51 95 ILE A C 1
ATOM 725 O O . ILE A 1 108 ? 9.923 26.973 18.752 1.00 36.71 95 ILE A O 1
ATOM 730 N N . GLY A 1 109 ? 10.879 24.930 18.733 1.00 31.85 96 GLY A N 1
ATOM 731 C CA . GLY A 1 109 ? 9.982 24.369 17.731 1.00 31.92 96 GLY A CA 1
ATOM 732 C C . GLY A 1 109 ? 10.316 24.915 16.360 1.00 35.39 96 GLY A C 1
ATOM 733 O O . GLY A 1 109 ? 11.306 25.627 16.203 1.00 31.75 96 GLY A O 1
ATOM 734 N N . ASN A 1 110 ? 9.485 24.619 15.360 1.00 34.34 97 ASN A N 1
ATOM 735 C CA . ASN A 1 110 ? 9.763 25.080 14.001 1.00 33.98 97 ASN A CA 1
ATOM 736 C C . ASN A 1 110 ? 9.317 26.513 13.748 1.00 37.09 97 ASN A C 1
ATOM 737 O O . ASN A 1 110 ? 8.323 26.756 13.061 1.00 37.00 97 ASN A O 1
ATOM 742 N N . ILE A 1 111 ? 10.118 27.475 14.253 1.00 31.78 98 ILE A N 1
ATOM 743 C CA . ILE A 1 111 ? 9.885 28.901 13.992 1.00 29.55 98 ILE A CA 1
ATOM 744 C C . ILE A 1 111 ? 10.129 29.167 12.488 1.00 32.53 98 ILE A C 1
ATOM 745 O O . ILE A 1 111 ? 10.885 28.432 11.841 1.00 30.50 98 ILE A O 1
ATOM 750 N N . LYS A 1 112 ? 9.408 30.149 11.914 1.00 29.75 99 LYS A N 1
ATOM 751 C CA . LYS A 1 112 ? 9.420 30.396 10.480 0.50 28.54 99 LYS A CA 1
ATOM 752 C C . LYS A 1 112 ? 10.257 31.581 10.038 1.00 33.17 99 LYS A C 1
ATOM 753 O O . LYS A 1 112 ? 10.345 31.823 8.841 1.00 34.49 99 LYS A O 1
ATOM 759 N N . HIS A 1 113 ? 10.952 32.260 10.979 1.00 28.75 100 HIS A N 1
ATOM 760 C CA . HIS A 1 113 ? 11.851 33.365 10.673 1.00 25.43 100 HIS A CA 1
ATOM 761 C C . HIS A 1 113 ? 13.293 32.867 10.883 1.00 31.41 100 HIS A C 1
ATOM 762 O O . HIS A 1 113 ? 13.519 31.826 11.502 1.00 32.50 100 HIS A O 1
ATOM 769 N N . THR A 1 114 ? 14.255 33.581 10.312 1.00 28.61 101 THR A N 1
ATOM 770 C CA . THR A 1 114 ? 15.665 33.171 10.291 1.00 27.51 101 THR A CA 1
ATOM 771 C C . THR A 1 114 ? 16.391 33.381 11.606 1.00 28.40 101 THR A C 1
ATOM 772 O O . THR A 1 114 ? 16.204 34.398 12.261 1.00 27.09 101 THR A O 1
ATOM 776 N N . LEU A 1 115 ? 17.236 32.402 11.981 1.00 26.44 102 LEU A N 1
ATOM 777 C CA . LEU A 1 115 ? 18.146 32.488 13.128 1.00 25.35 102 LEU A CA 1
ATOM 778 C C . LEU A 1 115 ? 19.559 32.569 12.566 1.00 29.06 102 LEU A C 1
ATOM 779 O O . LEU A 1 115 ? 19.994 31.643 11.894 1.00 28.30 102 LEU A O 1
ATOM 784 N N . ILE A 1 116 ? 20.255 33.685 12.784 1.00 26.94 103 ILE A N 1
ATOM 785 C CA . ILE A 1 116 ? 21.638 33.823 12.308 1.00 28.13 103 ILE A CA 1
ATOM 786 C C . ILE A 1 116 ? 22.597 33.386 13.408 1.00 29.53 103 ILE A C 1
ATOM 787 O O . ILE A 1 116 ? 22.221 33.341 14.583 1.00 26.61 103 ILE A O 1
ATOM 792 N N . SER A 1 117 ? 23.809 32.994 13.019 1.00 27.36 104 SER A N 1
ATOM 793 C CA . SER A 1 117 ? 24.795 32.467 13.948 1.00 28.30 104 SER A CA 1
ATOM 794 C C . SER A 1 117 ? 25.969 33.399 14.040 1.00 34.62 104 SER A C 1
ATOM 795 O O . SER A 1 117 ? 26.603 33.672 13.033 1.00 35.86 104 SER A O 1
ATOM 798 N N . ASP A 1 118 ? 26.291 33.844 15.266 1.00 31.08 105 ASP A N 1
ATOM 799 C CA . ASP A 1 118 ? 27.393 34.757 15.526 1.00 30.11 105 ASP A CA 1
ATOM 800 C C . ASP A 1 118 ? 28.513 34.001 16.271 1.00 34.79 105 ASP A C 1
ATOM 801 O O . ASP A 1 118 ? 28.989 34.429 17.323 1.00 33.89 105 ASP A O 1
ATOM 806 N N . ILE A 1 119 ? 28.975 32.911 15.652 1.00 33.22 106 ILE A N 1
ATOM 807 C CA . ILE A 1 119 ? 30.003 32.032 16.190 1.00 35.10 106 ILE A CA 1
ATOM 808 C C . ILE A 1 119 ? 31.301 32.759 16.578 1.00 38.98 106 ILE A C 1
ATOM 809 O O . ILE A 1 119 ? 31.852 32.446 17.618 1.00 38.64 106 ILE A O 1
ATOM 814 N N . SER A 1 120 ? 31.750 33.762 15.799 1.00 34.67 107 SER A N 1
ATOM 815 C CA . SER A 1 120 ? 32.953 34.533 16.144 1.00 33.18 107 SER A CA 1
ATOM 816 C C . SER A 1 120 ? 32.671 35.679 17.135 1.00 36.28 107 SER A C 1
ATOM 817 O O . SER A 1 120 ? 33.606 36.355 17.531 1.00 36.08 107 SER A O 1
ATOM 820 N N . LYS A 1 121 ? 31.381 35.946 17.470 1.00 32.96 108 LYS A N 1
ATOM 821 C CA . LYS A 1 121 ? 30.923 37.001 18.389 1.00 32.23 108 LYS A CA 1
ATOM 822 C C . LYS A 1 121 ? 31.109 38.424 17.835 1.00 36.31 108 LYS A C 1
ATOM 823 O O . LYS A 1 121 ? 30.826 39.387 18.547 1.00 36.08 108 LYS A O 1
ATOM 829 N N . SER A 1 122 ? 31.553 38.549 16.558 1.00 33.16 109 SER A N 1
ATOM 830 C CA . SER A 1 122 ? 31.843 39.812 15.888 1.00 32.96 109 SER A CA 1
ATOM 831 C C . SER A 1 122 ? 30.587 40.654 15.662 1.00 34.40 109 SER A C 1
ATOM 832 O O . SER A 1 122 ? 30.666 41.871 15.753 1.00 34.38 109 SER A O 1
ATOM 835 N N . ILE A 1 123 ? 29.433 40.020 15.396 1.00 29.90 110 ILE A N 1
ATOM 836 C CA . ILE A 1 123 ? 28.171 40.750 15.190 1.00 28.92 110 ILE A CA 1
ATOM 837 C C . ILE A 1 123 ? 27.779 41.433 16.500 1.00 32.31 110 ILE A C 1
ATOM 838 O O . ILE A 1 123 ? 27.718 42.653 16.535 1.00 32.01 110 ILE A O 1
ATOM 843 N N . ALA A 1 124 ? 27.602 40.666 17.581 1.00 29.30 111 ALA A N 1
ATOM 844 C CA . ALA A 1 124 ? 27.301 41.189 18.921 1.00 29.63 111 ALA A CA 1
ATOM 845 C C . ALA A 1 124 ? 28.220 42.359 19.301 1.00 33.52 111 ALA A C 1
ATOM 846 O O . ALA A 1 124 ? 27.749 43.391 19.771 1.00 32.39 111 ALA A O 1
ATOM 848 N N . ARG A 1 125 ? 29.522 42.194 19.043 1.00 32.00 112 ARG A N 1
ATOM 849 C CA . ARG A 1 125 ? 30.568 43.180 19.318 1.00 33.47 112 ARG A CA 1
ATOM 850 C C . ARG A 1 125 ? 30.355 44.469 18.525 1.00 37.33 112 ARG A C 1
ATOM 851 O O . ARG A 1 125 ? 30.458 45.562 19.100 1.00 37.43 112 ARG A O 1
ATOM 859 N N . SER A 1 126 ? 29.989 44.344 17.229 1.00 32.91 113 SER A N 1
ATOM 860 C CA . SER A 1 126 ? 29.743 45.506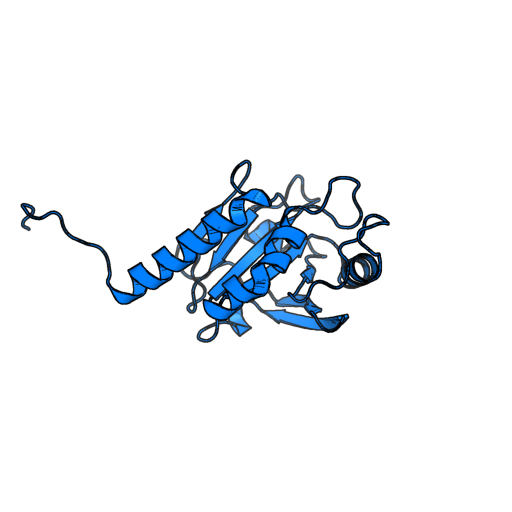 16.366 1.00 31.90 113 SER A CA 1
ATOM 861 C C . SER A 1 126 ? 28.486 46.283 16.742 1.00 34.98 113 SER A C 1
ATOM 862 O O . SER A 1 126 ? 28.428 47.496 16.555 1.00 34.21 113 SER A O 1
ATOM 865 N N . TYR A 1 127 ? 27.528 45.617 17.373 1.00 31.63 114 TYR A N 1
ATOM 866 C CA . TYR A 1 127 ? 26.317 46.250 17.857 1.00 29.83 114 TYR A CA 1
ATOM 867 C C . TYR A 1 127 ? 26.447 46.646 19.341 1.00 35.67 114 TYR A C 1
ATOM 868 O O . TYR A 1 127 ? 25.515 47.230 19.900 1.00 35.45 114 TYR A O 1
ATOM 877 N N . ASP A 1 128 ? 27.633 46.427 19.954 1.00 34.86 115 ASP A N 1
ATOM 878 C CA . ASP A 1 128 ? 27.927 46.796 21.341 1.00 35.52 115 ASP A CA 1
ATOM 879 C C . ASP A 1 128 ? 26.995 46.082 22.319 1.00 37.14 115 ASP A C 1
ATOM 880 O O . ASP A 1 128 ? 26.617 46.636 23.349 1.00 36.01 115 ASP A O 1
ATOM 885 N N . VAL A 1 129 ? 26.663 44.819 22.011 1.00 33.17 116 VAL A N 1
ATOM 886 C CA . VAL A 1 129 ? 25.774 44.000 22.849 1.00 31.43 116 VAL A CA 1
ATOM 887 C C . VAL A 1 129 ? 26.469 42.742 23.341 1.00 35.11 116 VAL A C 1
ATOM 888 O O . VAL A 1 129 ? 25.800 41.862 23.860 1.00 36.05 116 VAL A O 1
ATOM 892 N N . LEU A 1 130 ? 27.784 42.646 23.205 1.00 30.80 117 LEU A N 1
ATOM 893 C CA . LEU A 1 130 ? 28.496 41.467 23.668 1.00 31.31 117 LEU A CA 1
ATOM 894 C C . LEU A 1 130 ? 28.815 41.596 25.163 1.00 37.20 117 LEU A C 1
ATOM 895 O O . LEU A 1 130 ? 29.497 42.531 25.563 1.00 35.74 117 LEU A O 1
ATOM 900 N N . PHE A 1 131 ? 28.314 40.664 25.978 1.00 37.16 118 PHE A N 1
ATOM 901 C CA . PHE A 1 131 ? 28.533 40.661 27.422 1.00 39.02 118 PHE A CA 1
ATOM 902 C C . PHE A 1 131 ? 29.711 39.745 27.752 1.00 41.74 118 PHE A C 1
ATOM 903 O O . PHE A 1 131 ? 29.720 38.601 27.319 1.00 40.13 118 PHE A O 1
ATOM 911 N N . ASN A 1 132 ? 30.678 40.268 28.536 1.00 41.26 119 ASN A N 1
ATOM 912 C CA . ASN A 1 132 ? 31.946 39.656 28.974 1.00 42.25 119 ASN A CA 1
ATOM 913 C C . ASN A 1 132 ? 32.619 38.699 27.952 1.00 43.87 119 ASN A C 1
ATOM 914 O O . ASN A 1 132 ? 33.049 37.596 28.296 1.00 42.67 119 ASN A O 1
ATOM 919 N N . GLU A 1 133 ? 32.706 39.164 26.675 1.00 39.46 120 GLU A N 1
ATOM 920 C CA . GLU A 1 133 ? 33.281 38.428 25.545 1.00 38.25 120 GLU A CA 1
ATOM 921 C C . GLU A 1 133 ? 32.698 36.995 25.446 1.00 38.07 120 GLU A C 1
ATOM 922 O O . GLU A 1 133 ? 33.367 36.096 24.950 1.00 35.58 120 GLU A O 1
ATOM 928 N N . SER A 1 134 ? 31.436 36.804 25.866 1.00 33.49 121 SER A N 1
ATOM 929 C CA . SER A 1 134 ? 30.828 35.484 25.920 1.00 33.12 121 SER A CA 1
ATOM 930 C C . SER A 1 134 ? 29.513 35.432 25.170 1.00 36.14 121 SER A C 1
ATOM 931 O O . SER A 1 134 ? 29.448 34.783 24.136 1.00 36.04 121 SER A O 1
ATOM 934 N N . VAL A 1 135 ? 28.480 36.124 25.665 1.00 31.94 122 VAL A N 1
ATOM 935 C CA . VAL A 1 135 ? 27.134 36.068 25.080 1.00 30.38 122 VAL A CA 1
ATOM 936 C C . VAL A 1 135 ? 26.563 37.445 24.769 1.00 31.97 122 VAL A C 1
ATOM 937 O O . VAL A 1 135 ? 26.958 38.452 25.367 1.00 31.18 122 VAL A O 1
ATOM 941 N N . ALA A 1 136 ? 25.599 37.480 23.866 1.00 26.25 123 ALA A N 1
ATOM 942 C CA . ALA A 1 136 ? 24.973 38.754 23.537 1.00 26.30 123 ALA A CA 1
ATOM 943 C C . ALA A 1 136 ? 23.901 39.096 24.584 1.00 32.37 123 ALA A C 1
ATOM 944 O O . ALA A 1 136 ? 23.230 38.214 25.125 1.00 31.98 123 ALA A O 1
ATOM 946 N N . LEU A 1 137 ? 23.766 40.384 24.869 1.00 30.37 124 LEU A N 1
ATOM 947 C CA . LEU A 1 137 ? 22.716 40.908 25.714 1.00 30.54 124 LEU A CA 1
ATOM 948 C C . LEU A 1 137 ? 21.482 41.011 24.852 1.00 30.54 124 LEU A C 1
ATOM 949 O O . LEU A 1 137 ? 21.586 41.173 23.628 1.00 28.44 124 LEU A O 1
ATOM 954 N N . ARG A 1 138 ? 20.323 40.994 25.491 1.00 28.07 125 ARG A N 1
ATOM 955 C CA . ARG A 1 138 ? 19.038 41.156 24.795 1.00 27.47 125 ARG A CA 1
ATOM 956 C C . ARG A 1 138 ? 18.924 42.563 24.167 1.00 29.92 125 ARG A C 1
ATOM 957 O O . ARG A 1 138 ? 19.206 43.568 24.826 1.00 28.89 125 ARG A O 1
ATOM 965 N N . ALA A 1 139 ? 18.603 42.614 22.870 1.00 25.90 126 ALA A N 1
ATOM 966 C CA . ALA A 1 139 ? 18.491 43.874 22.158 1.00 26.33 126 ALA A CA 1
ATOM 967 C C . ALA A 1 139 ? 17.602 43.745 20.944 1.00 29.53 126 ALA A C 1
ATOM 968 O O . ALA A 1 139 ? 17.590 42.688 20.316 1.00 30.09 126 ALA A O 1
ATOM 970 N N . PHE A 1 140 ? 16.844 44.804 20.624 1.00 23.40 127 PHE A N 1
ATOM 971 C CA . PHE A 1 140 ? 15.991 44.851 19.437 1.00 23.06 127 PHE A CA 1
ATOM 972 C C . PHE A 1 140 ? 16.482 46.011 18.602 1.00 26.11 127 PHE A C 1
ATOM 973 O O . PHE A 1 140 ? 16.472 47.148 19.066 1.00 26.01 127 PHE A O 1
ATOM 981 N N . VAL A 1 141 ? 16.935 45.730 17.383 1.00 23.13 128 VAL A N 1
ATOM 982 C CA . VAL A 1 141 ? 17.502 46.751 16.509 1.00 23.31 128 VAL A CA 1
ATOM 983 C C . VAL A 1 141 ? 16.691 46.850 15.251 1.00 27.35 128 VAL A C 1
ATOM 984 O O . VAL A 1 141 ? 16.663 45.907 14.482 1.00 28.00 128 VAL A O 1
ATOM 988 N N . LEU A 1 142 ? 16.068 48.011 15.009 1.00 24.59 129 LEU A N 1
ATOM 989 C CA . LEU A 1 142 ? 15.253 48.242 13.808 1.00 23.05 129 LEU A CA 1
ATOM 990 C C . LEU A 1 142 ? 16.095 48.975 12.808 1.00 25.57 129 LEU A C 1
ATOM 991 O O . LEU A 1 142 ? 16.677 49.995 13.131 1.00 25.40 129 LEU A O 1
ATOM 996 N N . ILE A 1 143 ? 16.175 48.432 11.600 1.00 22.88 130 ILE A N 1
ATOM 997 C CA . ILE A 1 143 ? 17.001 48.951 10.504 1.00 22.37 130 ILE A CA 1
ATOM 998 C C . ILE A 1 143 ? 16.080 49.200 9.303 1.00 24.02 130 ILE A C 1
ATOM 999 O O . ILE A 1 143 ? 15.216 48.371 9.009 1.00 21.73 130 ILE A O 1
ATOM 1004 N N . ASP A 1 144 ? 16.229 50.363 8.655 1.00 22.97 131 ASP A N 1
ATOM 1005 C CA . ASP A 1 144 ? 15.389 50.760 7.524 1.00 22.67 131 ASP A CA 1
ATOM 1006 C C . ASP A 1 144 ? 15.850 50.142 6.205 1.00 28.90 131 ASP A C 1
ATOM 1007 O O . ASP A 1 144 ? 16.854 49.415 6.186 1.00 30.65 131 ASP A O 1
ATOM 1012 N N . LYS A 1 145 ? 15.108 50.397 5.105 1.00 26.15 132 LYS A N 1
ATOM 1013 C CA . LYS A 1 145 ? 15.426 49.830 3.781 1.00 26.69 132 LYS A CA 1
ATOM 1014 C C . LYS A 1 145 ? 16.784 50.300 3.188 1.00 30.96 132 LYS A C 1
ATOM 1015 O O . LYS A 1 145 ? 17.288 49.676 2.250 1.00 30.42 132 LYS A O 1
ATOM 1021 N N . GLN A 1 146 ? 17.363 51.388 3.732 1.00 26.81 133 GLN A N 1
ATOM 1022 C CA . GLN A 1 146 ? 18.664 51.903 3.351 1.00 26.55 133 GLN A CA 1
ATOM 1023 C C . GLN A 1 146 ? 19.779 51.366 4.258 1.00 30.80 133 GLN A C 1
ATOM 1024 O O . GLN A 1 146 ? 20.939 51.696 4.025 1.00 30.95 133 GLN A O 1
ATOM 1030 N N . GLY A 1 147 ? 19.444 50.525 5.253 1.00 27.42 134 GLY A N 1
ATOM 1031 C CA . GLY A 1 147 ? 20.429 49.949 6.168 1.00 26.13 134 GLY A CA 1
ATOM 1032 C C . GLY A 1 147 ? 20.833 50.868 7.325 1.00 28.75 134 GLY A C 1
ATOM 1033 O O . GLY A 1 147 ? 21.908 50.706 7.891 1.00 28.29 134 GLY A O 1
ATOM 1034 N N . VAL A 1 148 ? 19.966 51.817 7.706 1.00 25.59 135 VAL A N 1
ATOM 1035 C CA . VAL A 1 148 ? 20.222 52.800 8.764 1.00 24.70 135 VAL A CA 1
ATOM 1036 C C . VAL A 1 148 ? 19.431 52.424 10.042 1.00 27.93 135 VAL A C 1
ATOM 1037 O O . VAL A 1 148 ? 18.240 52.131 9.968 1.00 25.74 135 VAL A O 1
ATOM 1041 N N . VAL A 1 149 ? 20.094 52.477 11.211 1.00 24.30 136 VAL A N 1
ATOM 1042 C CA . VAL A 1 149 ? 19.481 52.163 12.495 1.00 22.68 136 VAL A CA 1
ATOM 1043 C C . VAL A 1 149 ? 18.449 53.216 12.833 1.00 26.85 136 VAL A C 1
ATOM 1044 O O . VAL A 1 149 ? 18.703 54.407 12.718 1.00 27.65 136 VAL A O 1
ATOM 1048 N N . GLN A 1 150 ? 17.275 52.768 13.253 1.00 23.93 137 GLN A N 1
ATOM 1049 C CA . GLN A 1 150 ? 16.187 53.640 13.676 1.00 22.26 137 GLN A CA 1
ATOM 1050 C C . GLN A 1 150 ? 15.967 53.548 15.191 1.00 26.90 137 GLN A C 1
ATOM 1051 O O . GLN A 1 150 ? 15.638 54.545 15.825 1.00 26.43 137 GLN A O 1
ATOM 1057 N N . HIS A 1 151 ? 16.182 52.374 15.786 1.00 24.32 138 HIS A N 1
ATOM 1058 C CA . HIS A 1 151 ? 16.085 52.247 17.224 1.00 22.57 138 HIS A CA 1
ATOM 1059 C C . HIS A 1 151 ? 16.920 51.112 17.720 1.00 27.12 138 HIS A C 1
ATOM 1060 O O . HIS A 1 151 ? 17.222 50.188 16.977 1.00 26.29 138 HIS A O 1
ATOM 1067 N N . LEU A 1 152 ? 17.241 51.186 19.007 1.00 24.66 139 LEU A N 1
ATOM 1068 C CA . LEU A 1 152 ? 17.848 50.147 19.771 1.00 25.79 139 LEU A CA 1
ATOM 1069 C C . LEU A 1 152 ? 17.040 50.070 21.086 1.00 26.09 139 LEU A C 1
ATOM 1070 O O . LEU A 1 152 ? 16.940 51.062 21.797 1.00 25.96 139 LEU A O 1
ATOM 1075 N N . LEU A 1 153 ? 16.413 48.928 21.360 1.00 19.48 140 LEU A N 1
ATOM 1076 C CA . LEU A 1 153 ? 15.659 48.699 22.588 1.00 20.23 140 LEU A CA 1
ATOM 1077 C C . LEU A 1 153 ? 16.464 47.691 23.399 1.00 25.33 140 LEU A C 1
ATOM 1078 O O . LEU A 1 153 ? 16.914 46.698 22.830 1.00 23.21 140 LEU A O 1
ATOM 1083 N N . VAL A 1 154 ? 16.675 47.967 24.712 1.00 23.20 141 VAL A N 1
ATOM 1084 C CA . VAL A 1 154 ? 17.499 47.146 25.598 1.00 23.55 141 VAL A CA 1
ATOM 1085 C C . VAL A 1 154 ? 16.880 47.023 26.969 1.00 26.17 141 VAL A C 1
ATOM 1086 O O . VAL A 1 154 ? 15.908 47.720 27.275 1.00 24.53 141 VAL A O 1
ATOM 1090 N N . ASN A 1 155 ? 17.476 46.126 27.790 1.00 23.15 142 ASN A N 1
ATOM 1091 C CA . ASN A 1 155 ? 17.100 45.874 29.186 1.00 23.73 142 ASN A CA 1
ATOM 1092 C C . ASN A 1 155 ? 15.572 45.600 29.330 1.00 25.14 142 ASN A C 1
ATOM 1093 O O . ASN A 1 155 ? 15.050 44.748 28.609 1.00 22.27 142 ASN A O 1
ATOM 1098 N N . ASN A 1 156 ? 14.861 46.319 30.197 1.00 22.66 143 ASN A N 1
ATOM 1099 C CA . ASN A 1 156 ? 13.421 46.167 30.362 1.00 23.78 143 ASN A CA 1
ATOM 1100 C C . ASN A 1 156 ? 12.538 46.527 29.177 1.00 29.86 143 ASN A C 1
ATOM 1101 O O . ASN A 1 156 ? 11.342 46.226 29.237 1.00 31.57 143 ASN A O 1
ATOM 1106 N N . LEU A 1 157 ? 13.103 47.071 28.075 1.00 26.82 144 LEU A N 1
ATOM 1107 C CA . LEU A 1 157 ? 12.370 47.209 26.822 1.00 25.59 144 LEU A CA 1
ATOM 1108 C C . LEU A 1 157 ? 12.762 46.091 25.826 1.00 26.76 144 LEU A C 1
ATOM 1109 O O . LEU A 1 157 ? 12.150 46.025 24.773 1.00 26.78 144 LEU A O 1
ATOM 1114 N N . ALA A 1 158 ? 13.740 45.201 26.145 1.00 21.34 145 ALA A N 1
ATOM 1115 C CA . ALA A 1 158 ? 14.096 44.100 25.255 1.00 21.27 145 ALA A CA 1
ATOM 1116 C C . ALA A 1 158 ? 13.506 42.799 25.820 1.00 29.01 145 ALA A C 1
ATOM 1117 O O . ALA A 1 158 ? 14.226 41.854 26.144 1.00 30.26 145 ALA A O 1
ATOM 1119 N N . LEU A 1 159 ? 12.184 42.766 25.934 1.00 27.41 146 LEU A N 1
ATOM 1120 C CA . LEU A 1 159 ? 11.438 41.605 26.444 1.00 28.13 146 LEU A CA 1
ATOM 1121 C C . LEU A 1 159 ? 10.509 41.101 25.358 1.00 31.37 146 LEU A C 1
ATOM 1122 O O . LEU A 1 159 ? 10.156 41.859 24.472 1.00 31.14 146 LEU A O 1
ATOM 1127 N N . GLY A 1 160 ? 10.070 39.856 25.461 1.00 29.90 147 GLY A N 1
ATOM 1128 C CA . GLY A 1 160 ? 9.056 39.297 24.570 1.00 29.83 147 GLY A CA 1
ATOM 1129 C C . GLY A 1 160 ? 7.789 40.137 24.535 1.00 31.25 147 GLY A C 1
ATOM 1130 O O . GLY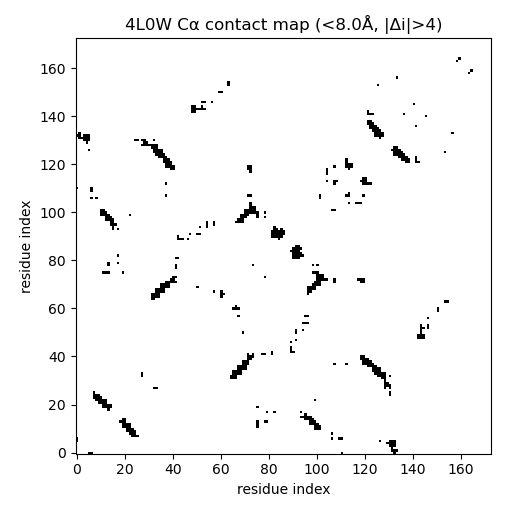 A 1 160 ? 7.284 40.439 23.456 1.00 31.22 147 GLY A O 1
ATOM 1131 N N . ARG A 1 161 ? 7.346 40.622 25.708 1.00 26.28 148 ARG A N 1
ATOM 1132 C CA . ARG A 1 161 ? 6.225 41.565 25.898 1.00 26.53 148 ARG A CA 1
ATOM 1133 C C . ARG A 1 161 ? 6.283 42.837 24.988 1.00 31.00 148 ARG A C 1
ATOM 1134 O O . ARG A 1 161 ? 5.264 43.501 24.792 1.00 30.45 148 ARG A O 1
ATOM 1142 N N . SER A 1 162 ? 7.489 43.243 24.575 1.00 27.79 149 SER A N 1
ATOM 1143 C CA . SER A 1 162 ? 7.719 44.428 23.764 1.00 27.93 149 SER A CA 1
ATOM 1144 C C . SER A 1 162 ? 7.215 44.355 22.313 1.00 31.29 149 SER A C 1
ATOM 1145 O O . SER A 1 162 ? 7.366 45.360 21.621 1.00 31.61 149 SER A O 1
ATOM 1148 N N . VAL A 1 163 ? 6.720 43.189 21.813 1.00 27.95 150 VAL A N 1
ATOM 1149 C CA . VAL A 1 163 ? 6.306 43.031 20.400 1.00 28.51 150 VAL A CA 1
ATOM 1150 C C . VAL A 1 163 ? 5.326 44.125 19.931 1.00 29.32 150 VAL A C 1
ATOM 1151 O O . VAL A 1 163 ? 5.564 44.747 18.912 1.00 27.75 150 VAL A O 1
ATOM 1155 N N . ASP A 1 164 ? 4.273 44.370 20.694 1.00 26.48 151 ASP A N 1
ATOM 1156 C CA . ASP A 1 164 ? 3.278 45.396 20.406 1.00 26.93 151 ASP A CA 1
ATOM 1157 C C . ASP A 1 164 ? 3.981 46.786 20.200 1.00 31.32 151 ASP A C 1
ATOM 1158 O O . ASP A 1 164 ? 3.683 47.518 19.245 1.00 28.88 151 ASP A O 1
ATOM 1163 N N . GLU A 1 165 ? 4.948 47.098 21.084 1.00 29.25 152 GLU A N 1
ATOM 1164 C CA . GLU A 1 165 ? 5.740 48.345 21.026 1.00 29.74 152 GLU A CA 1
ATOM 1165 C C . GLU A 1 165 ? 6.633 48.427 19.780 1.00 29.19 152 GLU A C 1
ATOM 1166 O O . GLU A 1 165 ? 6.696 49.491 19.167 1.00 25.23 152 GLU A O 1
ATOM 1172 N N . ILE A 1 166 ? 7.296 47.312 19.406 1.00 25.54 153 ILE A N 1
ATOM 1173 C CA . ILE A 1 166 ? 8.163 47.250 18.217 1.00 25.51 153 ILE A CA 1
ATOM 1174 C C . ILE A 1 166 ? 7.346 47.580 16.953 1.00 28.03 153 ILE A C 1
ATOM 1175 O O . ILE A 1 166 ? 7.770 48.383 16.127 1.00 26.37 153 ILE A O 1
ATOM 1180 N N . LEU A 1 167 ? 6.173 46.956 16.821 1.00 24.70 154 LEU A N 1
ATOM 1181 C CA . LEU A 1 167 ? 5.279 47.160 15.686 1.00 23.54 154 LEU A CA 1
ATOM 1182 C C . LEU A 1 167 ? 4.751 48.574 15.603 1.00 26.67 154 LEU A C 1
ATOM 1183 O O . LEU A 1 167 ? 4.622 49.073 14.490 1.00 26.51 154 LEU A O 1
ATOM 1188 N N . ARG A 1 168 ? 4.467 49.226 16.764 1.00 23.01 155 ARG A N 1
ATOM 1189 C CA . ARG A 1 168 ? 4.026 50.626 16.811 1.00 23.34 155 ARG A CA 1
ATOM 1190 C C . ARG A 1 168 ? 5.184 51.537 16.328 1.00 26.30 155 ARG A C 1
ATOM 1191 O O . ARG A 1 168 ? 4.925 52.550 15.666 1.00 24.89 155 ARG A O 1
ATOM 1199 N N . LEU A 1 169 ? 6.452 51.189 16.673 1.00 22.93 156 LEU A N 1
ATOM 1200 C CA . LEU A 1 169 ? 7.618 51.963 16.219 1.00 22.25 156 LEU A CA 1
ATOM 1201 C C . LEU A 1 169 ? 7.830 51.787 14.715 1.00 25.13 156 LEU A C 1
ATOM 1202 O O . LEU A 1 169 ? 8.189 52.747 14.036 1.00 24.10 156 LEU A O 1
ATOM 1207 N N . ILE A 1 170 ? 7.558 50.580 14.192 1.00 20.72 157 ILE A N 1
ATOM 1208 C CA . ILE A 1 170 ? 7.648 50.335 12.762 1.00 20.25 157 ILE A CA 1
ATOM 1209 C C . ILE A 1 170 ? 6.600 51.192 12.040 1.00 25.68 157 ILE A C 1
ATOM 1210 O O . ILE A 1 170 ? 6.896 51.734 10.978 1.00 26.50 157 ILE A O 1
ATOM 1215 N N . ASP A 1 171 ? 5.371 51.269 12.592 1.00 21.05 158 ASP A N 1
ATOM 1216 C CA . ASP A 1 171 ? 4.283 52.062 12.010 1.00 20.35 158 ASP A CA 1
ATOM 1217 C C . ASP A 1 171 ? 4.642 53.519 12.060 1.00 21.56 158 ASP A C 1
ATOM 1218 O O . ASP A 1 171 ? 4.434 54.204 11.080 1.00 21.90 158 ASP A O 1
ATOM 1223 N N . ALA A 1 172 ? 5.258 53.980 13.159 1.00 17.73 159 ALA A N 1
ATOM 1224 C CA . ALA A 1 172 ? 5.707 55.375 13.265 1.00 17.07 159 ALA A CA 1
ATOM 1225 C C . ALA A 1 172 ? 6.841 55.640 12.256 1.00 21.46 159 ALA A C 1
ATOM 1226 O O . ALA A 1 172 ? 6.785 56.623 11.519 1.00 22.43 159 ALA A O 1
ATOM 1228 N N . LEU A 1 173 ? 7.823 54.733 12.168 1.00 18.13 160 LEU A N 1
ATOM 1229 C CA . LEU A 1 173 ? 8.916 54.860 11.203 1.00 19.05 160 LEU A CA 1
ATOM 1230 C C . LEU A 1 173 ? 8.330 55.015 9.783 1.00 23.19 160 LEU A C 1
ATOM 1231 O O . LEU A 1 173 ? 8.595 55.994 9.097 1.00 20.89 160 LEU A O 1
ATOM 1236 N N . GLN A 1 174 ? 7.522 54.054 9.380 1.00 21.08 161 GLN A N 1
ATOM 1237 C CA . GLN A 1 174 ? 6.902 54.061 8.060 1.00 21.55 161 GLN A CA 1
ATOM 1238 C C . GLN A 1 174 ? 6.055 55.296 7.806 1.00 24.13 161 GLN A C 1
ATOM 1239 O O . GLN A 1 174 ? 6.087 55.821 6.707 1.00 23.19 161 GLN A O 1
ATOM 1245 N N . HIS A 1 175 ? 5.374 55.804 8.835 1.00 22.40 162 HIS A N 1
ATOM 1246 C CA . HIS A 1 175 ? 4.579 57.022 8.729 1.00 22.78 162 HIS A CA 1
ATOM 1247 C C . HIS A 1 175 ? 5.483 58.257 8.597 1.00 24.99 162 HIS A C 1
ATOM 1248 O O . HIS A 1 175 ? 5.227 59.094 7.752 1.00 23.95 162 HIS A O 1
ATOM 1255 N N . HIS A 1 176 ? 6.577 58.314 9.374 1.00 23.49 163 HIS A N 1
ATOM 1256 C CA . HIS A 1 176 ? 7.581 59.406 9.344 1.00 23.82 163 HIS A CA 1
ATOM 1257 C C . HIS A 1 176 ? 8.327 59.529 8.019 1.00 26.47 163 HIS A C 1
ATOM 1258 O O . HIS A 1 176 ? 8.630 60.649 7.594 1.00 25.61 163 HIS A O 1
ATOM 1265 N N . GLU A 1 177 ? 8.659 58.392 7.393 1.00 22.27 164 GLU A N 1
ATOM 1266 C CA . GLU A 1 177 ? 9.298 58.381 6.068 1.00 23.10 164 GLU A CA 1
ATOM 1267 C C . GLU A 1 177 ? 8.354 58.980 4.982 1.00 27.75 164 GLU A C 1
ATOM 1268 O O . GLU A 1 177 ? 8.801 59.668 4.074 1.00 27.27 164 GLU A O 1
ATOM 1274 N N . LYS A 1 178 ? 7.056 58.663 5.076 1.00 26.92 165 LYS A N 1
ATOM 1275 C CA . LYS A 1 178 ? 6.032 59.119 4.143 1.00 28.00 165 LYS A CA 1
ATOM 1276 C C . LYS A 1 178 ? 5.735 60.610 4.307 1.00 32.80 165 LYS A C 1
ATOM 1277 O O . LYS A 1 178 ? 5.682 61.314 3.299 1.00 34.68 165 LYS A O 1
ATOM 1283 N N . TYR A 1 179 ? 5.553 61.101 5.549 1.00 28.96 166 TYR A N 1
ATOM 1284 C CA . TYR A 1 179 ? 5.130 62.488 5.781 1.00 29.79 166 TYR A CA 1
ATOM 1285 C C . TYR A 1 179 ? 6.095 63.485 6.423 1.00 36.25 166 TYR A C 1
ATOM 1286 O O . TYR A 1 179 ? 5.782 64.670 6.426 1.00 37.67 166 TYR A O 1
ATOM 1295 N N . GLY A 1 180 ? 7.214 63.037 6.974 1.00 33.59 167 GLY A N 1
ATOM 1296 C CA . GLY A 1 180 ? 8.187 63.926 7.601 1.00 33.67 167 GLY A CA 1
ATOM 1297 C C . GLY A 1 180 ? 7.702 64.485 8.925 1.00 36.98 167 GLY A C 1
ATOM 1298 O O . GLY A 1 180 ? 6.619 64.126 9.381 1.00 34.40 167 GLY A O 1
ATOM 1299 N N . ASP A 1 181 ? 8.498 65.346 9.572 1.00 35.00 168 ASP A N 1
ATOM 1300 C CA . ASP A 1 181 ? 8.143 65.901 10.877 1.00 35.28 168 ASP A CA 1
ATOM 1301 C C . ASP A 1 181 ? 7.179 67.056 10.707 1.00 42.29 168 ASP A C 1
ATOM 1302 O O . ASP A 1 181 ? 7.010 67.577 9.601 1.00 42.60 168 ASP A O 1
ATOM 1307 N N . VAL A 1 182 ? 6.552 67.461 11.810 1.00 41.77 169 VAL A N 1
ATOM 1308 C CA . VAL A 1 182 ? 5.592 68.560 11.812 1.00 44.44 169 VAL A CA 1
ATOM 1309 C C . VAL A 1 182 ? 6.179 69.791 12.530 1.00 50.09 169 VAL A C 1
ATOM 1310 O O . VAL A 1 182 ? 6.912 69.656 13.505 1.00 48.97 169 VAL A O 1
ATOM 1314 N N . CYS A 1 183 ? 5.869 70.987 12.070 1.00 49.57 170 CYS A N 1
ATOM 1315 C CA . CYS A 1 183 ? 6.411 72.212 12.674 1.00 52.09 170 CYS A CA 1
ATOM 1316 C C . CYS A 1 183 ? 5.450 72.825 13.624 1.00 55.76 170 CYS A C 1
ATOM 1317 O O . CYS A 1 183 ? 4.289 72.843 13.346 1.00 54.96 170 CYS A O 1
ATOM 1320 N N . PRO A 1 184 ? 5.927 73.395 14.717 1.00 52.71 171 PRO A N 1
ATOM 1321 C CA . PRO A 1 184 ? 5.003 74.079 15.639 1.00 52.45 171 PRO A CA 1
ATOM 1322 C C . PRO A 1 184 ? 4.314 75.222 14.883 1.00 57.23 171 PRO A C 1
ATOM 1323 O O . PRO A 1 184 ? 4.957 75.900 14.073 1.00 57.05 171 PRO A O 1
ATOM 1327 N N . ALA A 1 185 ? 3.000 75.377 15.093 1.00 53.86 172 ALA A N 1
ATOM 1328 C CA . ALA A 1 185 ? 2.170 76.364 14.388 1.00 53.68 172 ALA A CA 1
ATOM 1329 C C . ALA A 1 185 ? 2.733 77.783 14.370 1.00 54.83 172 ALA A C 1
ATOM 1330 O O . ALA A 1 185 ? 2.978 78.339 13.298 1.00 54.81 172 ALA A O 1
ATOM 1332 N N . ASN A 1 186 ? 2.972 78.346 15.559 1.00 48.87 173 ASN A N 1
ATOM 1333 C CA . ASN A 1 186 ? 3.398 79.739 15.704 1.00 47.75 173 ASN A CA 1
ATOM 1334 C C . ASN A 1 186 ? 4.900 79.994 15.479 1.00 46.84 173 ASN A C 1
ATOM 1335 O O . ASN A 1 186 ? 5.317 81.145 15.573 1.00 48.13 173 ASN A O 1
ATOM 1340 N N . TRP A 1 187 ? 5.708 78.954 15.185 1.00 38.50 174 TRP A N 1
ATOM 1341 C CA . TRP A 1 187 ? 7.135 79.131 14.941 1.00 36.92 174 TRP A CA 1
ATOM 1342 C C . TRP A 1 187 ? 7.394 79.682 13.539 1.00 43.63 174 TRP A C 1
ATOM 1343 O O . TRP A 1 187 ? 6.771 79.235 12.580 1.00 42.65 174 TRP A O 1
ATOM 1354 N N . GLN A 1 188 ? 8.346 80.618 13.429 1.00 43.85 175 GLN A N 1
ATOM 1355 C CA . GLN A 1 188 ? 8.777 81.223 12.162 1.00 46.44 175 GLN A CA 1
ATOM 1356 C C . GLN A 1 188 ? 10.294 81.444 12.169 1.00 52.32 175 GLN A C 1
ATOM 1357 O O . GLN A 1 188 ? 10.825 81.870 13.187 1.00 51.49 175 GLN A O 1
ATOM 1363 N N . LYS A 1 189 ? 10.977 81.176 11.032 1.00 50.94 176 LYS A N 1
ATOM 1364 C CA . LYS A 1 189 ? 12.428 81.382 10.854 1.00 73.79 176 LYS A CA 1
ATOM 1365 C C . LYS A 1 189 ? 12.869 82.769 11.326 1.00 102.63 176 LYS A C 1
ATOM 1366 O O . LYS A 1 189 ? 14.063 83.007 11.479 1.00 72.02 176 LYS A O 1
#